Protein AF-A0A5B1R9Q6-F1 (afdb_monomer)

Secondary structure (DSSP, 8-state):
-HHHHHHHHHHHHHTT-PPPSEEEE-S-HHHHHHHHHH-TT-EEEE--HHHHT-

Structure (mmCIF, N/CA/C/O backbone):
data_AF-A0A5B1R9Q6-F1
#
_entry.id   AF-A0A5B1R9Q6-F1
#
loop_
_atom_site.group_PDB
_atom_site.id
_atom_site.type_symbol
_atom_site.label_atom_id
_atom_site.label_alt_id
_atom_site.label_comp_id
_atom_site.label_asym_id
_atom_site.label_entity_id
_atom_site.label_seq_id
_atom_site.pdbx_PDB_ins_code
_atom_site.Cartn_x
_atom_site.Cartn_y
_atom_site.Cartn_z
_atom_site.occupancy
_atom_site.B_iso_or_equiv
_atom_site.auth_seq_id
_atom_site.auth_comp_id
_atom_site.auth_asym_id
_atom_site.auth_atom_id
_atom_site.pdbx_PDB_model_num
ATOM 1 N N . ILE A 1 1 ? 1.977 10.312 -5.189 1.00 89.56 1 ILE A N 1
ATOM 2 C CA . ILE A 1 1 ? 1.200 9.092 -4.845 1.00 89.56 1 ILE A CA 1
ATOM 3 C C . ILE A 1 1 ? 0.909 8.912 -3.351 1.00 89.56 1 ILE A C 1
ATOM 5 O O . ILE A 1 1 ? -0.062 8.242 -3.035 1.00 89.56 1 ILE A O 1
ATOM 9 N N . ARG A 1 2 ? 1.715 9.462 -2.423 1.00 94.44 2 ARG A N 1
ATOM 10 C CA . ARG A 1 2 ? 1.538 9.223 -0.976 1.00 94.44 2 ARG A CA 1
ATOM 11 C C . ARG A 1 2 ? 0.178 9.695 -0.441 1.00 94.44 2 ARG A C 1
ATOM 13 O O . ARG A 1 2 ? -0.452 8.944 0.286 1.00 94.44 2 ARG A O 1
ATOM 20 N N . GLU A 1 3 ? -0.280 10.884 -0.831 1.00 96.75 3 GLU A N 1
ATOM 21 C CA . GLU A 1 3 ? -1.612 11.400 -0.467 1.00 96.75 3 GLU A CA 1
ATOM 22 C C . GLU A 1 3 ? -2.738 10.472 -0.955 1.00 96.75 3 GLU A C 1
ATOM 24 O O . GLU A 1 3 ? -3.600 10.073 -0.180 1.00 96.75 3 GLU A O 1
ATOM 29 N N . LEU A 1 4 ? -2.649 10.027 -2.211 1.00 96.94 4 LEU A N 1
ATOM 30 C CA . LEU A 1 4 ? -3.557 9.047 -2.815 1.00 96.94 4 LEU A CA 1
ATOM 31 C C . LEU A 1 4 ? -3.612 7.732 -2.015 1.00 96.94 4 LEU A C 1
ATOM 33 O O . LEU A 1 4 ? -4.689 7.218 -1.722 1.00 96.94 4 LEU A O 1
ATOM 37 N N . LEU A 1 5 ? -2.450 7.209 -1.616 1.00 97.56 5 LEU A N 1
ATOM 38 C CA . LEU A 1 5 ? -2.347 5.998 -0.799 1.00 97.56 5 LEU A CA 1
ATOM 39 C C . LEU A 1 5 ? -2.903 6.204 0.618 1.00 97.56 5 LEU A C 1
ATOM 41 O O . LEU A 1 5 ? -3.535 5.298 1.156 1.00 97.56 5 LEU A O 1
ATOM 45 N N . ALA A 1 6 ? -2.696 7.377 1.221 1.00 97.81 6 ALA A N 1
ATOM 46 C CA . ALA A 1 6 ? -3.272 7.710 2.521 1.00 97.81 6 ALA A CA 1
ATOM 47 C C . ALA A 1 6 ? -4.806 7.739 2.453 1.00 97.81 6 ALA A C 1
ATOM 49 O O . ALA A 1 6 ? -5.461 7.108 3.279 1.00 97.81 6 ALA A O 1
ATOM 50 N N . GLY A 1 7 ? -5.375 8.362 1.416 1.00 98.19 7 GLY A N 1
ATOM 51 C CA . GLY A 1 7 ? -6.816 8.318 1.159 1.00 98.19 7 GLY A CA 1
ATOM 52 C C . GLY A 1 7 ? -7.340 6.890 0.978 1.00 98.19 7 GLY A C 1
ATOM 53 O O . GLY A 1 7 ? -8.378 6.532 1.534 1.00 98.19 7 GLY A O 1
ATOM 54 N N . LEU A 1 8 ? -6.589 6.034 0.274 1.00 97.44 8 LEU A N 1
ATOM 55 C CA . LEU A 1 8 ? -6.925 4.615 0.139 1.00 97.44 8 LEU A CA 1
ATOM 56 C C . LEU A 1 8 ? -6.937 3.901 1.499 1.00 97.44 8 LEU A C 1
ATOM 58 O O . LEU A 1 8 ? -7.875 3.166 1.793 1.00 97.44 8 LEU A O 1
ATOM 62 N N . LYS A 1 9 ? -5.940 4.141 2.355 1.00 97.81 9 LYS A N 1
ATOM 63 C CA . LYS A 1 9 ? -5.890 3.562 3.706 1.00 97.81 9 LYS A CA 1
ATOM 64 C C . LYS A 1 9 ? -7.095 3.976 4.550 1.00 97.81 9 LYS A C 1
ATOM 66 O O . LYS A 1 9 ? -7.690 3.121 5.204 1.00 97.81 9 LYS A O 1
ATOM 71 N N . GLU A 1 10 ? -7.478 5.251 4.512 1.00 98.44 10 GLU A N 1
ATOM 72 C CA . GLU A 1 10 ? -8.668 5.730 5.225 1.00 9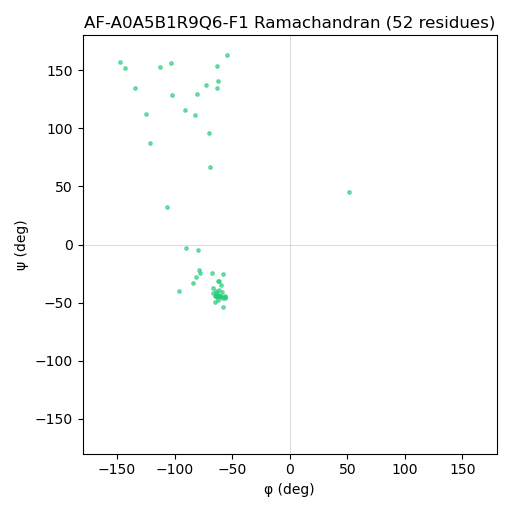8.44 10 GLU A CA 1
ATOM 73 C C . GLU A 1 10 ? -9.946 5.080 4.691 1.00 98.44 10 GLU A C 1
ATOM 75 O O . GLU A 1 10 ? -10.768 4.610 5.474 1.00 98.44 10 GLU A O 1
ATOM 80 N N . ARG A 1 11 ? -10.075 4.928 3.367 1.00 98.19 11 ARG A N 1
ATOM 81 C CA . ARG A 1 11 ? -11.194 4.190 2.768 1.00 98.19 11 ARG A CA 1
ATOM 82 C C . ARG A 1 11 ? -11.288 2.756 3.298 1.00 98.19 11 ARG A C 1
ATOM 84 O O . ARG A 1 11 ? -12.383 2.309 3.617 1.00 98.19 11 ARG A O 1
ATOM 91 N N . PHE A 1 12 ? -10.171 2.039 3.408 1.00 97.94 12 PHE A N 1
ATOM 92 C CA . PHE A 1 12 ? -10.162 0.661 3.917 1.00 97.94 12 PHE A CA 1
ATOM 93 C C . PHE A 1 12 ? -10.619 0.582 5.378 1.00 97.94 12 PHE A C 1
ATOM 95 O O . PHE A 1 12 ? -11.405 -0.299 5.722 1.00 97.94 12 PHE A O 1
ATOM 102 N N . LYS A 1 13 ? -10.195 1.540 6.214 1.00 98.00 13 LYS A N 1
ATOM 103 C CA . LYS A 1 13 ? -10.669 1.651 7.601 1.00 98.00 13 LYS A CA 1
ATOM 104 C C . LYS A 1 13 ? -12.174 1.904 7.667 1.00 98.00 13 LYS A C 1
ATOM 106 O O . LYS A 1 13 ? -12.865 1.213 8.404 1.00 98.00 13 LYS A O 1
ATOM 111 N N . VAL A 1 14 ? -12.681 2.862 6.885 1.00 98.62 14 VAL A N 1
ATOM 112 C CA . VAL A 1 14 ? -14.113 3.217 6.853 1.00 98.62 14 VAL A CA 1
ATOM 113 C C . VAL A 1 14 ? -14.971 2.039 6.398 1.00 98.62 14 VAL A C 1
ATOM 115 O O . VAL A 1 14 ? -16.048 1.814 6.939 1.00 98.62 14 VAL A O 1
ATOM 118 N N . LEU A 1 15 ? -14.486 1.268 5.425 1.00 98.25 15 LEU A N 1
ATOM 119 C CA . LEU A 1 15 ? -15.174 0.076 4.931 1.00 98.25 15 LEU A CA 1
ATOM 120 C C . LEU A 1 15 ? -14.993 -1.152 5.837 1.00 98.25 15 LEU A C 1
ATOM 122 O O . LEU A 1 15 ? -15.604 -2.181 5.565 1.00 98.25 15 LEU A O 1
ATOM 126 N N . ASN A 1 16 ? -14.175 -1.055 6.890 1.00 97.75 16 ASN A N 1
ATOM 127 C CA . ASN A 1 16 ? -13.819 -2.155 7.784 1.00 97.75 16 ASN A CA 1
ATOM 128 C C . ASN A 1 16 ? -13.322 -3.406 7.032 1.00 97.75 16 ASN A C 1
ATOM 130 O O . ASN A 1 16 ? -13.742 -4.531 7.305 1.00 97.75 16 ASN A O 1
ATOM 134 N N . ILE A 1 17 ? -12.438 -3.197 6.053 1.00 97.50 17 ILE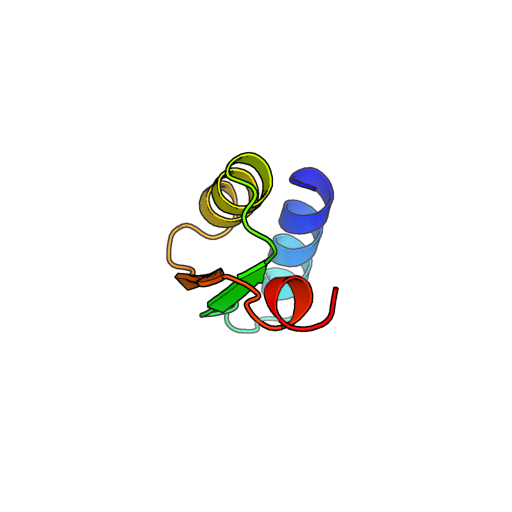 A N 1
ATOM 135 C CA . ILE A 1 17 ? -11.823 -4.267 5.260 1.00 97.50 17 ILE A CA 1
ATOM 136 C C . ILE A 1 17 ? -10.324 -4.370 5.538 1.00 97.50 17 ILE A C 1
ATOM 138 O O . ILE A 1 17 ? -9.665 -3.389 5.890 1.00 97.50 17 ILE A O 1
ATOM 142 N N . ALA A 1 18 ? -9.777 -5.570 5.347 1.00 97.38 18 ALA A N 1
ATOM 143 C CA . ALA A 1 18 ? -8.352 -5.827 5.510 1.00 97.38 18 ALA A CA 1
ATOM 144 C C . ALA A 1 18 ? -7.515 -5.015 4.512 1.00 97.38 18 ALA A C 1
ATOM 146 O O . ALA A 1 18 ? -7.882 -4.871 3.344 1.00 97.38 18 ALA A O 1
ATOM 147 N N . PHE A 1 19 ? -6.372 -4.500 4.972 1.00 97.62 19 PHE A N 1
ATOM 148 C CA . PHE A 1 19 ? -5.399 -3.830 4.112 1.00 97.62 19 PHE A CA 1
ATOM 149 C C . PHE A 1 19 ? -4.816 -4.789 3.065 1.00 97.62 19 PHE A C 1
ATOM 151 O O . PHE A 1 19 ? -4.768 -5.997 3.294 1.00 97.62 19 PHE A O 1
ATOM 158 N N . PRO A 1 20 ? -4.362 -4.266 1.913 1.00 96.62 20 PRO A N 1
ATOM 159 C CA . PRO A 1 20 ? -3.770 -5.107 0.885 1.00 96.62 20 PRO A CA 1
ATOM 160 C C . PRO A 1 20 ? -2.486 -5.771 1.394 1.00 96.62 20 PRO A C 1
ATOM 162 O O . PRO A 1 20 ? -1.611 -5.110 1.952 1.00 96.62 20 PRO A O 1
ATOM 165 N N . GLU A 1 21 ? -2.349 -7.068 1.132 1.00 97.69 21 GLU A N 1
ATOM 166 C CA . GLU A 1 21 ? -1.139 -7.838 1.451 1.00 97.69 21 GLU A CA 1
ATOM 167 C C . GLU A 1 21 ? -0.011 -7.599 0.439 1.00 97.69 21 GLU A C 1
ATOM 169 O O . GLU A 1 21 ? 1.171 -7.785 0.742 1.00 97.69 21 GLU A O 1
ATOM 174 N N . MET A 1 22 ? -0.366 -7.188 -0.783 1.00 97.31 22 MET A N 1
ATOM 175 C CA . MET A 1 22 ? 0.582 -6.962 -1.866 1.00 97.31 22 MET A CA 1
ATOM 176 C C . MET A 1 22 ? 0.220 -5.767 -2.746 1.00 97.31 22 MET A C 1
ATOM 178 O O . MET A 1 22 ? -0.948 -5.435 -2.931 1.00 97.31 22 MET A O 1
ATOM 182 N N . ALA A 1 23 ? 1.248 -5.157 -3.327 1.00 95.75 23 ALA A N 1
ATOM 183 C CA . ALA A 1 23 ? 1.137 -4.185 -4.404 1.00 95.75 23 ALA A CA 1
ATOM 184 C C . ALA A 1 23 ? 2.160 -4.526 -5.487 1.00 95.75 23 ALA A C 1
ATOM 186 O O . ALA A 1 23 ? 3.319 -4.796 -5.178 1.00 95.75 23 ALA A O 1
ATOM 187 N N . VAL A 1 24 ? 1.744 -4.498 -6.748 1.0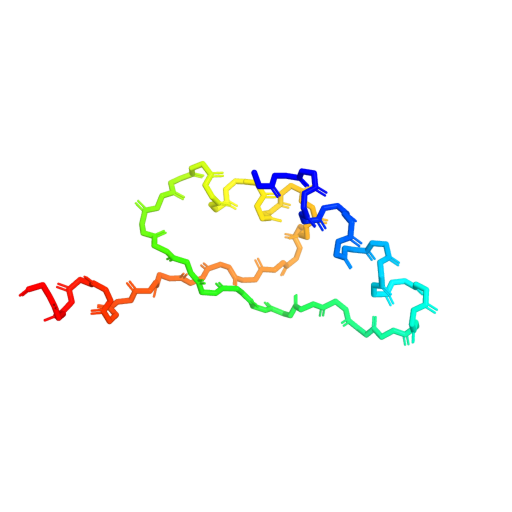0 94.94 24 VAL A N 1
ATOM 188 C CA . VAL A 1 24 ? 2.636 -4.657 -7.901 1.00 94.94 24 VAL A CA 1
ATOM 189 C C . VAL A 1 24 ? 2.867 -3.271 -8.493 1.00 94.94 24 VAL A C 1
ATOM 191 O O . VAL A 1 24 ? 1.910 -2.523 -8.689 1.00 94.94 24 VAL A O 1
ATOM 194 N N . ALA A 1 25 ? 4.125 -2.892 -8.693 1.00 92.62 25 ALA A N 1
ATOM 195 C CA . ALA A 1 25 ? 4.489 -1.585 -9.227 1.00 92.62 25 ALA A CA 1
ATOM 196 C C . ALA A 1 25 ? 5.762 -1.672 -10.074 1.00 92.62 25 ALA A C 1
ATOM 198 O O . ALA A 1 25 ? 6.591 -2.561 -9.869 1.00 92.62 25 ALA A O 1
ATOM 199 N N . ASP A 1 26 ? 5.948 -0.709 -10.976 1.00 89.00 26 ASP A N 1
ATOM 200 C CA . ASP A 1 26 ? 7.182 -0.559 -11.752 1.00 89.00 26 ASP A CA 1
ATOM 201 C C . ASP A 1 26 ? 8.426 -0.464 -10.853 1.00 89.00 26 ASP A C 1
ATOM 203 O O . ASP A 1 26 ? 8.334 -0.142 -9.660 1.00 89.00 26 ASP A O 1
ATOM 207 N N . ASN A 1 27 ? 9.617 -0.680 -11.434 1.00 84.69 27 ASN A N 1
ATOM 208 C CA . ASN A 1 27 ? 10.902 -0.572 -10.731 1.00 84.69 27 ASN A CA 1
ATOM 209 C C . ASN A 1 27 ? 11.240 0.888 -10.368 1.00 84.69 27 ASN A C 1
ATOM 211 O O . ASN A 1 27 ? 12.177 1.489 -10.892 1.00 84.69 27 ASN A O 1
ATOM 215 N N . CYS A 1 28 ? 10.463 1.476 -9.466 1.00 90.38 28 CYS A N 1
ATOM 216 C CA . CYS A 1 28 ? 10.624 2.831 -8.982 1.00 90.38 28 CYS A CA 1
ATOM 217 C C . CYS A 1 28 ? 10.731 2.815 -7.457 1.00 90.38 28 CYS A C 1
ATOM 219 O O . CYS A 1 28 ? 9.773 2.538 -6.725 1.00 90.38 28 CYS A O 1
ATOM 221 N N . CYS A 1 29 ? 11.918 3.156 -6.955 1.00 91.62 29 CYS A N 1
ATOM 222 C CA . CYS A 1 29 ? 12.200 3.193 -5.522 1.00 91.62 29 CYS A CA 1
ATOM 223 C C . CYS A 1 29 ? 11.288 4.176 -4.768 1.00 91.62 29 CYS A C 1
ATOM 225 O O . CYS A 1 29 ? 10.874 3.878 -3.646 1.00 91.62 29 CYS A O 1
ATOM 227 N N . HIS A 1 30 ? 10.918 5.301 -5.389 1.00 94.88 30 HIS A N 1
ATOM 228 C CA . HIS A 1 30 ? 10.015 6.292 -4.805 1.00 94.88 30 HIS A CA 1
ATOM 229 C C . HIS A 1 30 ? 8.598 5.742 -4.627 1.00 94.88 30 HIS A C 1
ATOM 231 O O . HIS A 1 30 ? 7.992 5.945 -3.574 1.00 94.88 30 HIS A O 1
ATOM 237 N N . VAL A 1 31 ? 8.090 5.000 -5.617 1.00 94.56 31 VAL A N 1
ATOM 238 C CA . VAL A 1 31 ? 6.768 4.359 -5.548 1.00 94.56 31 VAL A CA 1
ATOM 239 C C . VAL A 1 31 ? 6.760 3.298 -4.452 1.00 94.56 31 VAL A C 1
ATOM 241 O O . VAL A 1 31 ? 5.920 3.349 -3.552 1.00 94.56 31 VAL A O 1
ATOM 244 N N . ARG A 1 32 ? 7.761 2.408 -4.445 1.00 95.31 32 ARG A N 1
ATOM 245 C CA . ARG A 1 32 ? 7.930 1.383 -3.404 1.00 95.31 32 ARG A CA 1
ATOM 246 C C . ARG A 1 32 ? 8.003 1.983 -1.998 1.00 95.31 32 ARG A C 1
ATOM 248 O O . ARG A 1 32 ? 7.360 1.478 -1.080 1.00 95.31 32 ARG A O 1
ATOM 255 N N . SER A 1 33 ? 8.783 3.050 -1.824 1.00 96.38 33 SER A N 1
ATOM 256 C CA . SER A 1 33 ? 8.937 3.742 -0.538 1.00 96.38 33 SER A CA 1
ATOM 257 C C . SER A 1 33 ? 7.627 4.386 -0.078 1.00 96.38 33 SER A C 1
ATOM 259 O O . SER A 1 33 ? 7.222 4.228 1.075 1.00 96.38 33 SER A O 1
ATOM 261 N N . ALA A 1 34 ? 6.909 5.052 -0.986 1.00 97.81 34 ALA A N 1
ATOM 262 C CA . ALA A 1 34 ? 5.623 5.659 -0.667 1.00 97.81 34 ALA A CA 1
ATOM 263 C C . ALA A 1 34 ? 4.576 4.609 -0.257 1.00 97.81 34 ALA A C 1
ATOM 265 O O . ALA A 1 34 ? 3.908 4.808 0.758 1.00 97.81 34 ALA A O 1
ATOM 266 N N . ILE A 1 35 ? 4.493 3.478 -0.967 1.00 97.69 35 ILE A N 1
ATOM 267 C CA . ILE A 1 35 ? 3.614 2.351 -0.614 1.00 97.69 35 ILE A CA 1
ATO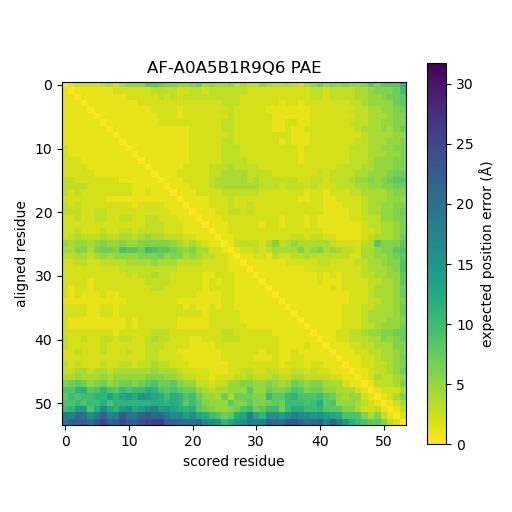M 268 C C . ILE A 1 35 ? 3.929 1.831 0.794 1.00 97.69 35 ILE A C 1
ATOM 270 O O . ILE A 1 35 ? 3.044 1.829 1.651 1.00 97.69 35 ILE A O 1
ATOM 274 N N . ARG A 1 36 ? 5.195 1.491 1.075 1.00 97.19 36 ARG A N 1
ATOM 275 C CA . ARG A 1 36 ? 5.618 0.990 2.396 1.00 97.19 36 ARG A CA 1
ATOM 276 C C . ARG A 1 36 ? 5.410 1.999 3.523 1.00 97.19 36 ARG A C 1
ATOM 278 O O . ARG A 1 36 ? 5.126 1.608 4.646 1.00 97.19 36 ARG A O 1
ATOM 285 N N . SER A 1 37 ? 5.518 3.298 3.238 1.00 97.75 37 SER A N 1
ATOM 286 C CA . SER A 1 37 ? 5.274 4.324 4.260 1.0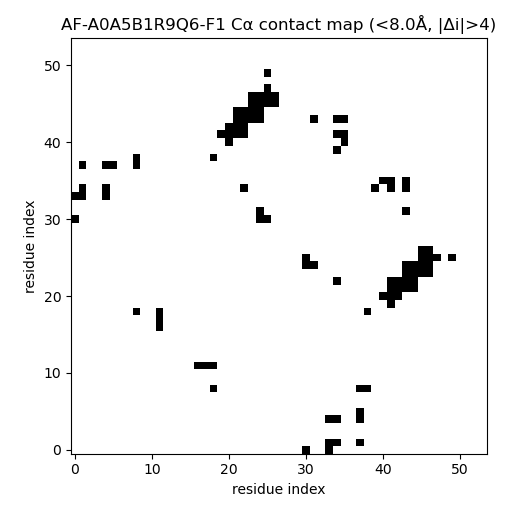0 97.75 37 SER A CA 1
ATOM 287 C C . SER A 1 37 ? 3.813 4.404 4.708 1.00 97.75 37 SER A C 1
ATOM 289 O O . SER A 1 37 ? 3.545 4.846 5.820 1.00 97.75 37 SER A O 1
ATOM 291 N N . VAL A 1 38 ? 2.869 3.978 3.863 1.00 98.06 38 VAL A N 1
ATOM 292 C CA . VAL A 1 38 ? 1.435 3.979 4.186 1.00 98.06 38 VAL A CA 1
ATOM 293 C C . VAL A 1 38 ? 0.978 2.607 4.689 1.00 98.06 38 VAL A C 1
ATOM 295 O O . VAL A 1 38 ? 0.223 2.534 5.666 1.00 98.06 38 VAL A O 1
ATOM 298 N N . PHE A 1 39 ? 1.478 1.536 4.070 1.00 97.62 39 PHE A N 1
ATOM 299 C CA . PHE A 1 39 ? 1.204 0.141 4.413 1.00 97.62 39 PHE A CA 1
ATOM 300 C C . PHE A 1 39 ? 2.526 -0.572 4.757 1.00 97.62 39 PHE A C 1
ATOM 302 O O . PHE A 1 39 ? 3.158 -1.140 3.870 1.00 97.62 39 PHE A O 1
ATOM 309 N N . PRO A 1 40 ? 2.986 -0.534 6.020 1.00 96.25 40 PRO A N 1
ATOM 310 C CA . PRO A 1 40 ? 4.303 -1.064 6.395 1.0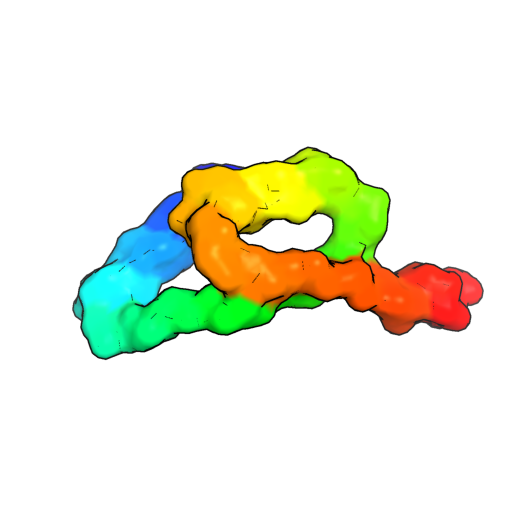0 96.25 40 PRO A CA 1
ATOM 311 C C . PRO A 1 40 ? 4.480 -2.566 6.147 1.00 96.25 40 PRO A C 1
ATOM 313 O O . PRO A 1 40 ? 5.581 -3.007 5.831 1.00 96.25 40 PRO A O 1
ATOM 316 N N . GLU A 1 41 ? 3.397 -3.334 6.250 1.00 96.44 41 GLU A N 1
ATOM 317 C CA . GLU A 1 41 ? 3.407 -4.799 6.132 1.00 96.44 41 GLU A CA 1
ATOM 318 C C . GLU A 1 41 ? 3.207 -5.298 4.690 1.00 96.44 41 GLU A C 1
ATOM 320 O O . GLU A 1 41 ? 3.274 -6.497 4.427 1.00 96.44 41 GLU A O 1
ATOM 325 N N . ILE A 1 42 ? 2.991 -4.394 3.728 1.00 97.38 42 ILE A N 1
ATOM 326 C CA . ILE A 1 42 ? 2.686 -4.774 2.347 1.00 97.38 42 ILE A CA 1
ATOM 327 C C . ILE A 1 42 ? 3.912 -5.330 1.613 1.00 97.38 42 ILE A C 1
ATOM 329 O O . ILE A 1 42 ? 5.017 -4.765 1.637 1.00 97.38 42 ILE A O 1
ATOM 333 N N . ARG A 1 43 ? 3.707 -6.403 0.849 1.00 97.69 43 ARG A N 1
ATOM 334 C CA . ARG A 1 43 ? 4.704 -6.902 -0.102 1.00 97.69 43 ARG A CA 1
ATOM 335 C C . ARG A 1 43 ? 4.625 -6.115 -1.405 1.00 97.69 43 ARG A C 1
ATOM 337 O O . ARG A 1 43 ? 3.667 -6.236 -2.158 1.00 97.69 43 ARG A O 1
ATOM 344 N N . VAL A 1 44 ? 5.651 -5.315 -1.689 1.00 95.62 44 VAL A N 1
ATOM 345 C CA . VAL A 1 44 ? 5.769 -4.621 -2.980 1.00 95.62 44 VAL A CA 1
ATOM 346 C C . VAL A 1 44 ? 6.549 -5.498 -3.954 1.00 95.62 44 VAL A C 1
ATOM 348 O O . VAL A 1 44 ? 7.726 -5.771 -3.715 1.00 95.62 44 VAL A O 1
ATOM 351 N N . LEU A 1 45 ? 5.890 -5.928 -5.026 1.00 94.88 45 LEU A N 1
ATOM 352 C CA . LEU A 1 45 ? 6.448 -6.738 -6.105 1.00 94.88 45 LEU A CA 1
ATOM 353 C C . LEU A 1 45 ? 6.730 -5.870 -7.333 1.00 94.88 45 LEU A C 1
ATOM 355 O O . LEU A 1 45 ? 6.116 -4.819 -7.521 1.00 94.88 45 LEU A O 1
ATOM 359 N N . LEU A 1 46 ? 7.658 -6.334 -8.165 1.00 91.75 46 LEU A N 1
ATOM 360 C CA . LEU A 1 46 ? 7.980 -5.687 -9.426 1.00 91.75 46 LEU A CA 1
ATOM 361 C C . LEU A 1 46 ? 6.952 -6.069 -10.494 1.00 91.75 46 LEU A C 1
ATOM 363 O O . LEU A 1 46 ? 6.716 -7.256 -10.716 1.00 91.75 46 LEU A O 1
ATOM 367 N N . ASP A 1 47 ? 6.398 -5.074 -11.180 1.00 90.31 47 ASP A N 1
ATOM 368 C CA . ASP A 1 47 ? 5.681 -5.296 -12.431 1.00 90.31 47 ASP A CA 1
ATOM 369 C C . ASP A 1 47 ? 6.685 -5.684 -13.523 1.00 90.31 47 ASP A C 1
ATOM 371 O O . ASP A 1 47 ? 7.353 -4.840 -14.117 1.00 90.31 47 ASP A O 1
ATOM 375 N N . VAL A 1 48 ? 6.848 -6.988 -13.740 1.00 84.69 48 VAL A N 1
ATOM 376 C CA . VAL A 1 48 ? 7.743 -7.526 -14.772 1.00 84.69 48 VAL A CA 1
ATOM 377 C C . VAL A 1 48 ? 7.130 -7.456 -16.167 1.00 84.69 48 VAL A C 1
ATOM 379 O O . VAL A 1 48 ? 7.872 -7.454 -17.146 1.00 84.69 48 VAL A O 1
ATOM 382 N N . TRP A 1 49 ? 5.801 -7.364 -16.281 1.00 79.62 49 TRP A N 1
ATOM 383 C CA . TRP A 1 49 ? 5.131 -7.292 -17.577 1.00 79.62 49 TRP A CA 1
ATOM 384 C C . TRP A 1 49 ? 5.531 -6.013 -18.308 1.00 79.62 49 TRP A C 1
ATOM 386 O O . TRP A 1 49 ? 5.951 -6.076 -19.460 1.00 79.62 49 TRP A O 1
ATOM 396 N N . HIS A 1 50 ? 5.556 -4.882 -17.596 1.00 68.56 50 HIS A N 1
ATOM 397 C CA . HIS A 1 50 ? 6.012 -3.600 -18.141 1.00 68.56 50 HIS A CA 1
ATOM 398 C C . HIS A 1 50 ? 7.464 -3.630 -18.669 1.00 68.56 50 HIS A C 1
ATOM 400 O O . HIS A 1 50 ? 7.827 -2.841 -19.540 1.00 68.56 50 HIS A O 1
ATOM 406 N N . PHE A 1 51 ? 8.310 -4.538 -18.165 1.00 65.81 51 PHE A N 1
ATOM 407 C CA . PHE A 1 51 ? 9.665 -4.749 -18.688 1.00 65.81 51 PHE A CA 1
ATOM 408 C C . PHE A 1 51 ? 9.704 -5.685 -19.899 1.00 65.81 51 PHE A C 1
ATOM 410 O O . PHE A 1 51 ? 10.557 -5.502 -20.765 1.00 65.81 51 PHE A O 1
ATOM 417 N N . LEU A 1 52 ? 8.818 -6.682 -19.954 1.00 76.69 52 LEU A N 1
ATOM 418 C CA . LEU A 1 52 ? 8.785 -7.695 -21.012 1.00 76.69 52 LEU A CA 1
ATOM 419 C C . LEU A 1 52 ? 8.073 -7.219 -22.283 1.00 76.69 52 LEU A C 1
ATOM 421 O O . LEU A 1 52 ? 8.400 -7.701 -23.363 1.00 76.69 52 LEU A O 1
ATOM 425 N N . THR A 1 53 ? 7.118 -6.295 -22.172 1.00 66.69 53 THR A N 1
ATOM 426 C CA . THR A 1 53 ? 6.297 -5.830 -23.304 1.00 66.69 53 THR A CA 1
ATOM 427 C C . THR A 1 53 ? 6.646 -4.426 -23.788 1.00 66.69 53 THR A C 1
ATOM 429 O O . THR A 1 53 ? 5.753 -3.691 -24.209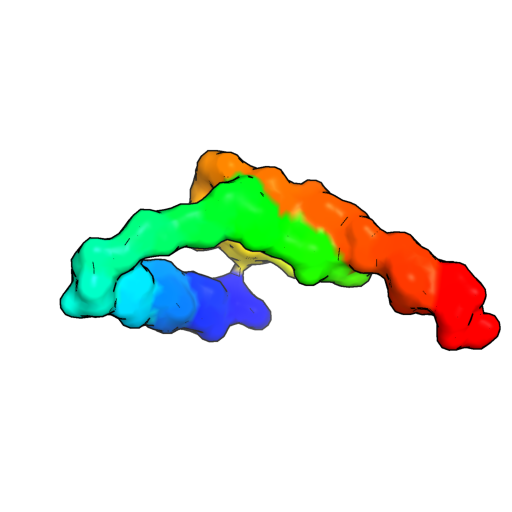 1.00 66.69 53 THR A O 1
ATOM 432 N N . ARG A 1 54 ? 7.917 -4.026 -23.686 1.00 55.16 54 ARG A N 1
ATOM 433 C CA . ARG A 1 54 ? 8.388 -2.796 -24.334 1.00 55.16 54 ARG A CA 1
ATOM 434 C C . ARG A 1 54 ? 8.531 -2.965 -25.838 1.00 55.16 54 ARG A C 1
ATOM 436 O O . ARG A 1 54 ? 9.078 -4.008 -26.253 1.00 55.16 54 ARG A O 1
#

Mean predicted aligned error: 3.36 Å

Nearest PDB structures (foldseek):
  6ai1-assembly2_B  TM=5.028E-01  e=1.603E+00  Salmonella enterica subsp. enterica serovar Typhimurium str. LT2
  4jls-assembly1_B  TM=4.837E-01  e=3.498E+00  Escherichia coli str. K-12 substr. MDS42
  1a97-assembly1_D  TM=4.183E-01  e=3.498E+00  Escherichia coli
  5o85-assembly2_C  TM=3.566E-01  e=8.792E+00  Homo sapiens

Radius of gyration: 12.27 Å; Cα contacts (8 Å, |Δi|>4): 53; chains: 1; bounding box: 27×19×32 Å

Solvent-accessible surface area (backbone atoms only — not comparable to full-atom values): 3326 Å² total; per-residue (Å²): 111,54,69,62,50,48,54,51,53,52,50,32,60,77,69,72,49,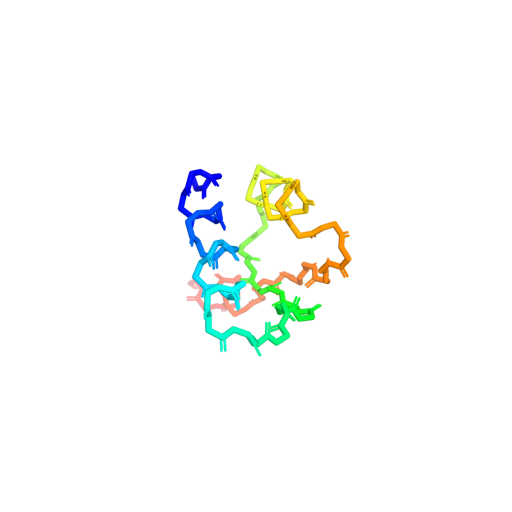83,78,70,64,60,47,75,38,64,98,39,71,67,59,52,49,40,50,37,73,70,40,75,84,38,44,7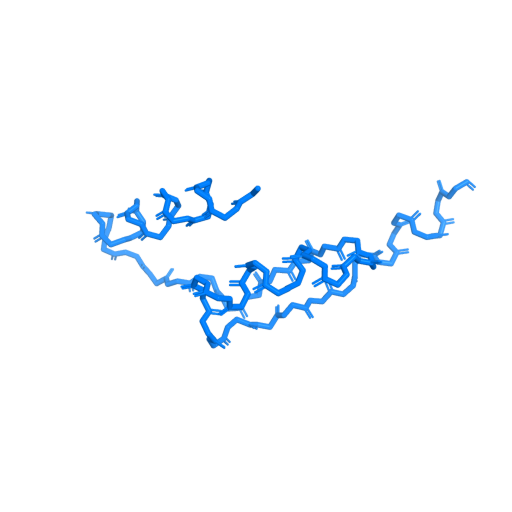6,42,71,42,58,61,75,69,72,72,110

Sequence (54 aa):
IRELLAGLKERFKVLNIAFPEMAVADNCCHVRSAIRSVFPEIRVLLDVWHFLTR

pLDDT: mean 92.62, std 9.4, range [55.16, 98.62]

Foldseek 3Di:
DLVVLLVVLVVCVVVVHDDEQEDEDAPDPVVVVSNCVSVVNHHYHYPCVVVVPD